Protein AF-A0A5N9E813-F1 (afdb_monomer_lite)

Sequence (85 aa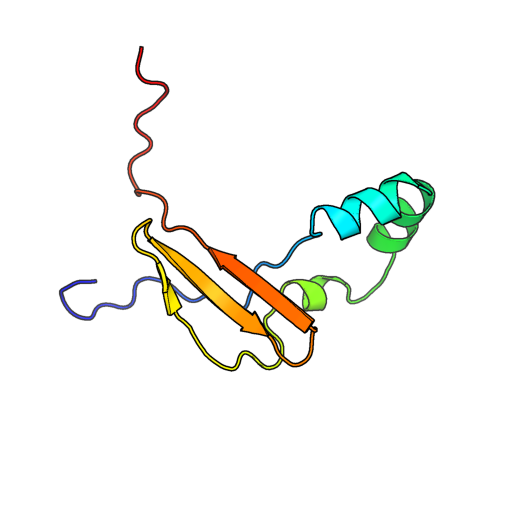):
DETGKFIDLKTGEAGLSKWGKDKLDANPEMYGERDRAQGLEREKDFWGPTGVTVDNEGNIFVPESARNRIQVYKSQSPTFAGPRL

pLDDT: mean 90.08, std 9.37, range [48.53, 96.88]

Radius of gyration: 16.69 Å; chains: 1; bounding box: 44×43×40 Å

Structure (mmCIF, N/CA/C/O backbone):
data_AF-A0A5N9E813-F1
#
_entry.id   AF-A0A5N9E813-F1
#
loop_
_atom_site.group_PDB
_atom_site.id
_atom_site.type_symbol
_atom_site.label_atom_id
_atom_site.label_alt_id
_atom_site.label_comp_id
_atom_site.label_asym_id
_atom_site.label_entity_id
_atom_site.label_seq_id
_atom_site.pdbx_PDB_ins_code
_atom_site.Cartn_x
_atom_site.Cartn_y
_atom_site.Cartn_z
_atom_site.occupancy
_atom_site.B_iso_or_equiv
_atom_site.auth_seq_id
_atom_site.auth_comp_id
_atom_site.auth_asym_id
_atom_site.auth_atom_id
_atom_site.pdbx_PDB_model_num
ATOM 1 N N . ASP A 1 1 ? -19.913 5.882 9.457 1.00 79.06 1 ASP A N 1
ATOM 2 C CA . ASP A 1 1 ? -19.701 6.917 10.481 1.00 79.06 1 ASP A CA 1
ATOM 3 C C . ASP A 1 1 ? -20.128 6.307 11.810 1.00 79.06 1 ASP A C 1
ATOM 5 O O . ASP A 1 1 ? -20.365 5.101 11.859 1.00 79.06 1 ASP A O 1
ATOM 9 N N . GLU A 1 2 ? -20.232 7.098 12.872 1.00 84.75 2 GLU A N 1
ATOM 10 C CA . GLU A 1 2 ? -20.668 6.621 14.194 1.00 84.75 2 GLU A CA 1
ATOM 11 C C . GLU A 1 2 ? -22.095 6.037 14.187 1.00 84.75 2 GLU A C 1
ATOM 13 O O . GLU A 1 2 ? -22.468 5.299 15.092 1.00 84.75 2 GLU A O 1
ATOM 18 N N . THR A 1 3 ? -22.877 6.306 13.135 1.00 94.06 3 THR A N 1
ATOM 19 C CA . THR A 1 3 ? -24.233 5.768 12.935 1.00 94.06 3 THR A CA 1
ATOM 20 C C . THR A 1 3 ? -24.256 4.477 12.108 1.00 94.06 3 THR A C 1
ATOM 22 O O . THR A 1 3 ? -25.322 3.939 11.822 1.00 94.06 3 THR A O 1
ATOM 25 N N . GLY A 1 4 ? -23.086 3.973 11.699 1.00 91.06 4 GLY A N 1
ATOM 26 C CA . GLY A 1 4 ? -22.962 2.793 10.841 1.00 91.06 4 GLY A CA 1
ATOM 27 C C . GLY A 1 4 ? -23.125 3.078 9.344 1.00 91.06 4 GLY A C 1
ATOM 28 O O . GLY A 1 4 ? -23.138 2.144 8.545 1.00 91.06 4 GLY A O 1
ATOM 29 N N . LYS A 1 5 ? -23.207 4.347 8.921 1.00 94.06 5 LYS A N 1
ATOM 30 C CA . LYS A 1 5 ? -23.250 4.705 7.495 1.00 94.06 5 LYS A CA 1
ATOM 31 C C . LYS A 1 5 ? -21.932 4.350 6.803 1.00 94.06 5 LYS A C 1
ATOM 33 O O . LYS A 1 5 ? -20.854 4.598 7.344 1.00 94.06 5 LYS A O 1
ATOM 38 N N . PHE A 1 6 ? -22.004 3.851 5.574 1.00 89.88 6 PHE A N 1
ATOM 39 C CA . PHE A 1 6 ? -20.826 3.685 4.725 1.00 89.88 6 PHE A CA 1
ATOM 40 C C . PHE A 1 6 ? -20.090 5.026 4.532 1.00 89.88 6 PHE A C 1
ATOM 42 O O . PHE A 1 6 ? -20.726 6.042 4.242 1.00 89.88 6 PHE A O 1
ATOM 49 N N . ILE A 1 7 ? -18.767 5.026 4.728 1.00 86.00 7 ILE A N 1
ATOM 50 C CA . ILE A 1 7 ? -17.921 6.225 4.593 1.00 86.00 7 ILE A CA 1
ATOM 51 C C . ILE A 1 7 ? -17.108 6.160 3.304 1.00 86.00 7 ILE A C 1
ATOM 53 O O . ILE A 1 7 ? -17.151 7.100 2.519 1.00 86.00 7 ILE A O 1
ATOM 57 N N . ASP A 1 8 ? -16.360 5.073 3.106 1.00 87.50 8 ASP A N 1
ATOM 58 C CA . ASP A 1 8 ? -15.400 4.956 2.012 1.00 87.50 8 ASP A CA 1
ATOM 59 C C . ASP A 1 8 ? -15.077 3.486 1.697 1.00 87.50 8 ASP A C 1
ATOM 61 O O . ASP A 1 8 ? -15.277 2.595 2.529 1.00 87.50 8 ASP A O 1
ATOM 65 N N . LEU A 1 9 ? -14.561 3.248 0.491 1.00 90.19 9 LEU A N 1
ATOM 66 C CA . LEU A 1 9 ? -14.053 1.967 0.010 1.00 90.19 9 LEU A CA 1
ATOM 67 C C . LEU A 1 9 ? -12.691 2.190 -0.647 1.00 90.19 9 LEU A C 1
ATOM 69 O O . LEU A 1 9 ? -12.556 2.982 -1.576 1.00 90.19 9 LEU A O 1
ATOM 73 N N . LYS A 1 10 ? -11.696 1.411 -0.220 1.00 90.31 10 LYS A N 1
ATOM 74 C CA . LYS A 1 10 ? -10.363 1.387 -0.827 1.00 90.31 10 LYS A CA 1
ATOM 75 C C . LYS A 1 10 ? -10.060 0.002 -1.377 1.00 90.31 10 LYS A C 1
ATOM 77 O O . LYS A 1 10 ? -10.175 -0.989 -0.660 1.00 90.31 10 LYS A O 1
ATOM 82 N N . THR A 1 11 ? -9.628 -0.051 -2.633 1.00 93.88 11 THR A N 1
ATOM 83 C CA . THR A 1 11 ? -9.138 -1.276 -3.283 1.00 93.88 11 THR A CA 1
ATOM 84 C C . THR A 1 11 ? -7.619 -1.344 -3.339 1.00 93.88 11 THR A C 1
ATOM 86 O O . THR A 1 11 ? -7.105 -2.346 -3.813 1.00 93.88 11 THR A O 1
ATOM 89 N N . GLY A 1 12 ? -6.914 -0.333 -2.821 1.00 94.06 12 GLY A N 1
ATOM 90 C CA . GLY A 1 12 ? -5.459 -0.185 -2.856 1.00 94.06 12 GLY A CA 1
ATOM 91 C C . GLY A 1 12 ? -5.051 1.096 -3.588 1.00 94.06 12 GLY A C 1
ATOM 92 O O . GLY A 1 12 ? -5.665 1.474 -4.581 1.00 94.06 12 GLY A O 1
ATOM 93 N N . GLU A 1 13 ? -4.025 1.784 -3.095 1.00 93.94 13 GLU A N 1
ATOM 94 C CA . GLU A 1 13 ? -3.515 3.038 -3.674 1.00 93.94 13 GLU A CA 1
ATOM 95 C C . GLU A 1 13 ? -1.984 3.044 -3.717 1.00 93.94 13 GLU A C 1
ATOM 97 O O . GLU A 1 13 ? -1.330 4.078 -3.564 1.00 93.94 13 GLU A O 1
ATOM 102 N N . ALA A 1 14 ? -1.380 1.869 -3.886 1.00 93.50 14 ALA A N 1
ATOM 103 C CA . ALA A 1 14 ? 0.058 1.754 -3.773 1.00 93.50 14 ALA A CA 1
ATOM 104 C C . ALA A 1 14 ? 0.807 2.566 -4.831 1.00 93.50 14 ALA A C 1
ATOM 106 O O . ALA A 1 14 ? 0.461 2.587 -6.012 1.00 93.50 14 ALA A O 1
ATOM 107 N N . GLY A 1 15 ? 1.902 3.176 -4.395 1.00 91.38 15 GLY A N 1
ATOM 108 C CA . GLY A 1 15 ? 2.882 3.808 -5.261 1.00 91.38 15 GLY A CA 1
ATOM 109 C C . GLY A 1 15 ? 4.271 3.221 -5.052 1.00 91.38 15 GLY A C 1
ATOM 110 O O . GLY A 1 15 ? 4.464 2.213 -4.368 1.00 91.38 15 GLY A O 1
ATOM 111 N N . LEU A 1 16 ? 5.262 3.900 -5.622 1.00 91.44 16 LEU A N 1
ATOM 112 C CA . LEU A 1 16 ? 6.662 3.562 -5.410 1.00 91.44 16 LEU A CA 1
ATOM 113 C C . LEU A 1 16 ? 7.075 3.881 -3.971 1.00 91.44 16 LEU A C 1
ATOM 115 O O . LEU A 1 16 ? 6.923 5.013 -3.502 1.00 91.44 16 LEU A O 1
ATOM 119 N N . SER A 1 17 ? 7.656 2.887 -3.300 1.00 90.12 17 SER A N 1
ATOM 120 C CA . SER A 1 17 ? 8.359 3.100 -2.036 1.00 90.12 17 SER A CA 1
ATOM 121 C C . SER A 1 17 ? 9.587 3.989 -2.249 1.00 90.12 17 SER A C 1
ATOM 123 O O . SER A 1 17 ? 10.038 4.180 -3.381 1.00 90.12 17 SER A O 1
ATOM 125 N N . LYS A 1 18 ? 10.170 4.491 -1.155 1.00 92.50 18 LYS A N 1
ATOM 126 C CA . LYS A 1 18 ? 11.450 5.215 -1.196 1.00 92.50 18 LYS A CA 1
ATOM 127 C C . LYS A 1 18 ? 12.503 4.440 -2.002 1.00 92.50 18 LYS A C 1
ATOM 129 O O . LYS A 1 18 ? 13.028 4.964 -2.971 1.00 92.50 18 LYS A O 1
ATOM 134 N N . TRP A 1 19 ? 12.707 3.164 -1.680 1.00 91.50 19 TRP A N 1
ATOM 135 C CA . TRP A 1 19 ? 13.680 2.315 -2.375 1.00 91.50 19 TRP A CA 1
ATOM 136 C C . TRP A 1 19 ? 13.292 2.004 -3.824 1.00 91.50 19 TRP A C 1
ATOM 138 O O . TRP A 1 19 ? 14.160 1.828 -4.674 1.00 91.50 19 TRP A O 1
ATOM 148 N N . GLY A 1 20 ? 11.990 1.937 -4.122 1.00 91.81 20 GLY A N 1
ATOM 149 C CA . GLY A 1 20 ? 11.502 1.814 -5.493 1.00 91.81 20 GLY A CA 1
ATOM 150 C C . GLY A 1 20 ? 11.883 3.025 -6.344 1.00 91.81 20 GLY A C 1
ATOM 151 O O . GLY A 1 20 ? 12.293 2.847 -7.486 1.00 91.81 20 GLY A O 1
ATOM 152 N N . LYS A 1 21 ? 11.802 4.234 -5.773 1.00 94.81 21 LYS A N 1
ATOM 153 C CA . LYS A 1 21 ? 12.274 5.467 -6.417 1.00 94.81 21 LYS A CA 1
ATOM 154 C C . LYS A 1 21 ? 13.792 5.475 -6.550 1.00 94.81 21 LYS A C 1
ATOM 156 O O . LYS A 1 21 ? 14.265 5.608 -7.667 1.00 94.81 21 LYS A O 1
ATOM 161 N N . ASP A 1 22 ? 14.528 5.177 -5.476 1.00 95.94 22 ASP A N 1
ATOM 162 C CA . ASP A 1 22 ? 15.999 5.114 -5.504 1.00 95.94 22 ASP A CA 1
ATOM 163 C C . ASP A 1 22 ? 16.509 4.180 -6.626 1.00 95.94 22 ASP A C 1
ATOM 165 O O . ASP A 1 22 ? 17.472 4.489 -7.327 1.00 95.94 22 ASP A O 1
ATOM 169 N N . LYS A 1 23 ? 15.829 3.043 -6.847 1.00 93.81 23 LYS A N 1
ATOM 170 C CA . LYS A 1 23 ? 16.132 2.117 -7.949 1.00 93.81 23 LYS A CA 1
ATOM 171 C C . LYS A 1 23 ? 15.913 2.750 -9.326 1.00 93.81 23 LYS A C 1
ATOM 173 O O . LYS A 1 23 ? 16.724 2.533 -10.221 1.00 93.81 23 LYS A O 1
ATOM 178 N N . LEU A 1 24 ? 14.798 3.449 -9.521 1.00 95.25 24 LEU A N 1
ATOM 179 C CA . LEU A 1 24 ? 14.485 4.086 -10.802 1.00 95.25 24 LEU A CA 1
ATOM 180 C C . LEU A 1 24 ? 15.377 5.305 -11.053 1.00 95.25 24 LEU A C 1
ATOM 182 O O . LEU A 1 24 ? 15.768 5.547 -12.186 1.00 95.25 24 LEU A O 1
ATOM 186 N N . ASP A 1 25 ? 15.774 6.018 -10.005 1.00 95.88 25 ASP A N 1
ATOM 187 C CA . ASP A 1 25 ? 16.681 7.162 -10.101 1.00 95.88 25 ASP A CA 1
ATOM 188 C C . ASP A 1 25 ? 18.092 6.741 -10.548 1.00 95.88 25 ASP A C 1
ATOM 190 O O . ASP A 1 25 ? 18.780 7.506 -11.223 1.00 95.88 25 ASP A O 1
ATOM 194 N N . ALA A 1 26 ? 18.510 5.503 -10.251 1.00 96.88 26 ALA A N 1
ATOM 195 C CA . ALA A 1 26 ? 19.773 4.941 -10.736 1.00 96.88 26 ALA A CA 1
ATOM 196 C C . ALA A 1 26 ? 19.794 4.693 -12.260 1.00 96.88 26 ALA A C 1
ATOM 198 O O . ALA A 1 26 ? 20.871 4.619 -12.850 1.00 96.88 26 ALA A O 1
ATOM 199 N N . ASN A 1 27 ? 18.626 4.570 -12.901 1.00 96.69 27 ASN A N 1
ATOM 200 C CA . ASN A 1 27 ? 18.487 4.552 -14.356 1.00 96.69 27 ASN A CA 1
ATOM 201 C C . ASN A 1 27 ? 17.179 5.251 -14.779 1.00 96.69 27 ASN A C 1
ATOM 203 O O . ASN A 1 27 ? 16.147 4.584 -14.921 1.00 96.69 27 ASN A O 1
ATOM 207 N N . PRO A 1 28 ? 17.217 6.573 -15.033 1.00 93.19 28 PRO A N 1
ATOM 208 C CA . PRO A 1 28 ? 16.018 7.360 -15.311 1.00 93.19 28 PRO A CA 1
ATOM 209 C C . PRO A 1 28 ? 15.195 6.902 -16.525 1.00 93.19 28 PRO A C 1
ATOM 211 O O . PRO A 1 28 ? 13.994 7.162 -16.570 1.00 93.19 28 PRO A O 1
ATOM 214 N N . GLU A 1 29 ? 15.787 6.184 -17.488 1.00 96.69 29 GLU A N 1
ATOM 215 C CA . GLU A 1 29 ? 15.049 5.602 -18.622 1.00 96.69 29 GLU A CA 1
ATOM 216 C C . GLU A 1 29 ? 13.936 4.649 -18.150 1.00 96.69 29 GLU A C 1
ATOM 218 O O . GLU A 1 29 ? 12.868 4.570 -18.760 1.00 96.69 29 GLU A O 1
ATOM 223 N N . MET A 1 30 ? 14.132 3.988 -17.003 1.00 95.56 30 MET A N 1
ATOM 224 C CA . MET A 1 30 ? 13.148 3.074 -16.427 1.00 95.56 30 MET A CA 1
ATOM 225 C C . MET A 1 30 ? 11.814 3.752 -16.095 1.00 95.56 30 MET A C 1
ATOM 227 O O . MET A 1 30 ? 10.791 3.067 -16.069 1.00 95.56 30 MET A O 1
ATOM 231 N N . TYR A 1 31 ? 11.791 5.066 -15.850 1.00 95.19 31 TYR A N 1
ATOM 232 C CA . TYR A 1 31 ? 10.531 5.795 -15.697 1.00 95.19 31 TYR A CA 1
ATOM 233 C C . TYR A 1 31 ? 9.724 5.770 -17.001 1.00 95.19 31 TYR A C 1
ATOM 235 O O . TYR A 1 31 ? 8.550 5.414 -16.980 1.00 95.19 31 TYR A O 1
ATOM 243 N N . GLY A 1 32 ? 10.371 6.022 -18.144 1.00 95.88 32 GLY A N 1
ATOM 244 C CA . GLY A 1 32 ? 9.726 5.958 -19.458 1.00 95.88 32 GLY A CA 1
ATOM 245 C C . GLY A 1 32 ? 9.277 4.544 -19.844 1.00 95.88 32 GLY A C 1
ATOM 246 O O . GLY A 1 32 ? 8.233 4.375 -20.473 1.00 95.88 32 GLY A O 1
ATOM 247 N N . GLU A 1 33 ? 10.020 3.510 -19.442 1.00 95.31 33 GLU A N 1
ATOM 248 C CA . GLU A 1 33 ? 9.577 2.115 -19.598 1.00 95.31 33 GLU A CA 1
ATOM 249 C C . GLU A 1 33 ? 8.332 1.812 -18.763 1.00 95.31 33 GLU A C 1
ATOM 251 O O . GLU A 1 33 ? 7.401 1.165 -19.242 1.00 95.31 33 GLU A O 1
ATOM 256 N N . ARG A 1 34 ? 8.282 2.305 -17.521 1.00 94.56 34 ARG A N 1
ATOM 257 C CA . ARG A 1 34 ? 7.111 2.140 -16.653 1.00 94.56 34 ARG A CA 1
ATOM 258 C C . ARG A 1 34 ? 5.892 2.876 -17.194 1.00 94.56 34 ARG A C 1
ATOM 260 O O . ARG A 1 34 ? 4.812 2.299 -17.174 1.00 94.56 34 ARG A O 1
ATOM 267 N N . ASP A 1 35 ? 6.064 4.081 -17.726 1.00 94.00 35 ASP A N 1
ATOM 268 C CA . ASP A 1 35 ? 4.966 4.850 -18.321 1.00 94.00 35 ASP A CA 1
ATOM 269 C C . ASP A 1 35 ? 4.382 4.163 -19.566 1.00 94.00 35 ASP A C 1
ATOM 271 O O . ASP A 1 35 ? 3.184 4.258 -19.831 1.00 94.00 35 ASP A O 1
ATOM 275 N N . ARG A 1 36 ? 5.214 3.435 -20.324 1.00 95.44 36 ARG A N 1
ATOM 276 C CA . ARG A 1 36 ? 4.791 2.660 -21.503 1.00 95.44 36 ARG A CA 1
ATOM 277 C C . ARG A 1 36 ? 4.257 1.265 -21.168 1.00 95.44 36 ARG A C 1
ATOM 279 O O . ARG A 1 36 ? 3.580 0.660 -22.002 1.00 95.44 36 ARG A O 1
ATOM 286 N N . ALA A 1 37 ? 4.569 0.734 -19.988 1.00 95.19 37 ALA A N 1
ATOM 287 C CA . ALA A 1 37 ? 4.195 -0.616 -19.595 1.00 95.19 37 ALA A CA 1
ATOM 288 C C . ALA A 1 37 ? 2.674 -0.761 -19.454 1.00 95.19 37 ALA A C 1
ATOM 290 O O . ALA A 1 37 ? 2.011 -0.036 -18.714 1.00 95.19 37 ALA A O 1
ATOM 291 N N . GLN A 1 38 ? 2.116 -1.759 -20.135 1.00 95.94 38 GLN A N 1
ATOM 292 C CA . GLN A 1 38 ? 0.693 -2.062 -20.046 1.00 95.94 38 GLN A CA 1
ATOM 293 C C . GLN A 1 38 ? 0.365 -2.810 -18.753 1.00 95.94 38 GLN A C 1
ATOM 295 O O . GLN A 1 38 ? 1.086 -3.718 -18.325 1.00 95.94 38 GLN A O 1
ATOM 300 N N . GLY A 1 39 ? -0.776 -2.476 -18.160 1.00 92.56 39 GLY A N 1
ATOM 301 C CA . GLY A 1 39 ? -1.276 -3.188 -16.998 1.00 92.56 39 GLY A CA 1
ATOM 302 C C . GLY A 1 39 ? -0.570 -2.803 -15.699 1.00 92.56 39 GLY A C 1
ATOM 303 O O . GLY A 1 39 ? -0.521 -3.620 -14.785 1.00 92.56 39 GLY A O 1
ATOM 304 N N . LEU A 1 40 ? 0.097 -1.650 -15.618 1.00 91.81 40 LEU A N 1
ATOM 305 C CA . LEU A 1 40 ? 0.818 -1.247 -14.407 1.00 91.81 40 LEU A CA 1
ATOM 306 C C . LEU A 1 40 ? -0.134 -0.729 -13.316 1.00 91.81 40 LEU A C 1
ATOM 308 O O . LEU A 1 40 ? 0.201 -0.747 -12.137 1.00 91.81 40 LEU A O 1
ATOM 312 N N . GLU A 1 41 ? -1.352 -0.329 -13.678 1.00 90.62 41 GLU A N 1
ATOM 313 C CA . GLU A 1 41 ? -2.388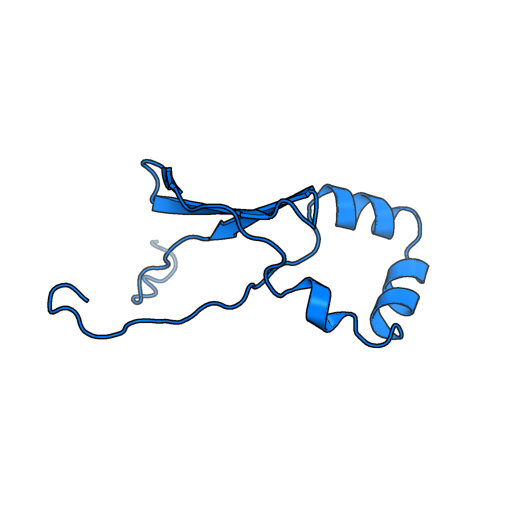 0.142 -12.757 1.00 90.62 41 GLU A CA 1
ATOM 314 C C . GLU A 1 41 ? -2.753 -0.886 -11.677 1.00 90.62 41 GLU A C 1
ATOM 316 O O . GLU A 1 41 ? -2.947 -0.500 -10.525 1.00 90.62 41 GLU A O 1
ATOM 321 N N . ARG A 1 42 ? -2.705 -2.189 -11.995 1.00 92.12 42 ARG A N 1
ATOM 322 C CA . ARG A 1 42 ? -2.932 -3.282 -11.028 1.00 92.12 42 ARG A CA 1
ATOM 323 C C . ARG A 1 42 ? -1.926 -3.313 -9.876 1.00 92.12 42 ARG A C 1
ATOM 325 O O . ARG A 1 42 ? -2.133 -4.038 -8.904 1.00 92.12 42 ARG A O 1
ATOM 332 N N . GLU A 1 43 ? -0.797 -2.610 -10.001 1.00 91.88 43 GLU A N 1
ATOM 333 C CA . GLU A 1 43 ? 0.188 -2.449 -8.926 1.00 91.88 43 GLU A CA 1
ATOM 334 C C . GLU A 1 43 ? -0.394 -1.665 -7.743 1.00 91.88 43 GLU A C 1
ATOM 336 O O . GLU A 1 43 ? -0.004 -1.926 -6.599 1.00 91.88 43 GLU A O 1
ATOM 341 N N . LYS A 1 44 ? -1.328 -0.743 -8.018 1.00 93.50 44 LYS A N 1
ATOM 342 C CA . LYS A 1 44 ? -1.972 0.115 -7.016 1.00 93.50 44 LYS A CA 1
ATOM 343 C C . LYS A 1 44 ? -2.901 -0.683 -6.111 1.00 93.50 44 LYS A C 1
ATOM 345 O O . LYS A 1 44 ? -2.862 -0.504 -4.894 1.00 93.50 44 LYS A O 1
ATOM 350 N N . ASP A 1 45 ? -3.671 -1.588 -6.707 1.00 95.12 45 ASP A N 1
ATOM 351 C CA . ASP A 1 45 ? -4.648 -2.403 -5.997 1.00 95.12 45 ASP A CA 1
ATOM 352 C C . ASP A 1 45 ? -3.993 -3.291 -4.929 1.00 95.12 45 ASP A C 1
ATOM 354 O O . ASP A 1 45 ? -2.799 -3.604 -4.970 1.00 95.12 45 ASP A O 1
ATOM 358 N N . PHE A 1 46 ? -4.788 -3.727 -3.961 1.00 95.00 46 PHE A N 1
ATOM 359 C CA . PHE A 1 46 ? -4.402 -4.736 -2.997 1.00 95.00 46 PHE A CA 1
ATOM 360 C C . PHE A 1 46 ? -4.236 -6.088 -3.684 1.00 95.00 46 PHE A C 1
ATOM 362 O O . PHE A 1 46 ? -5.020 -6.466 -4.554 1.00 95.00 46 PHE A O 1
ATOM 369 N N . TRP A 1 47 ? -3.250 -6.867 -3.245 1.00 94.88 47 TRP A N 1
ATOM 370 C CA . TRP A 1 47 ? -3.146 -8.272 -3.632 1.00 94.88 47 TRP A CA 1
ATOM 371 C C . TRP A 1 47 ? -2.771 -9.147 -2.443 1.00 94.88 47 TRP A C 1
ATOM 373 O O . TRP A 1 47 ? -1.682 -9.049 -1.880 1.00 94.88 47 TRP A O 1
ATOM 383 N N . GLY A 1 48 ? -3.722 -9.997 -2.050 1.00 95.12 48 GLY A N 1
ATOM 384 C CA . GLY A 1 48 ? -3.609 -10.854 -0.873 1.00 95.12 48 GLY A CA 1
ATOM 385 C C . GLY A 1 48 ? -3.399 -10.087 0.440 1.00 95.12 48 GLY A C 1
ATOM 386 O O . GLY A 1 48 ? -2.443 -10.422 1.154 1.00 95.12 48 GLY A O 1
ATOM 387 N N . PRO A 1 49 ? -4.219 -9.060 0.763 1.00 95.62 49 PRO A N 1
ATOM 388 C CA . PRO A 1 49 ? -4.156 -8.429 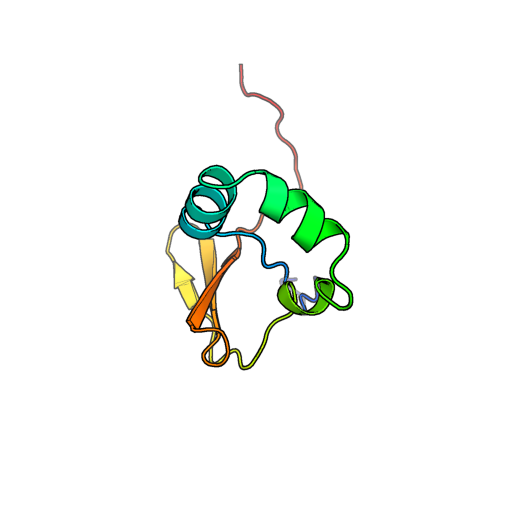2.073 1.00 95.62 49 PRO A CA 1
ATOM 389 C C . PRO A 1 49 ? -4.570 -9.440 3.149 1.00 95.62 49 PRO A C 1
ATOM 391 O O . PRO A 1 49 ? -5.547 -10.168 2.976 1.00 95.62 49 PRO A O 1
ATOM 394 N N . THR A 1 50 ? -3.822 -9.507 4.247 1.00 96.81 50 THR A N 1
ATOM 395 C CA . THR A 1 50 ? -4.038 -10.527 5.294 1.00 96.81 50 THR A CA 1
ATOM 396 C C . THR A 1 50 ? -4.583 -9.966 6.600 1.00 96.81 50 THR A C 1
ATOM 398 O O . THR A 1 50 ? -4.991 -10.732 7.470 1.00 96.81 50 THR A O 1
ATOM 401 N N . GLY A 1 51 ? -4.616 -8.644 6.755 1.00 95.62 51 GLY A N 1
ATOM 402 C CA . GLY A 1 51 ? -5.129 -8.005 7.957 1.00 95.62 51 GLY A CA 1
ATOM 403 C C . GLY A 1 51 ? -5.128 -6.487 7.866 1.00 95.62 51 GLY A C 1
ATOM 404 O O . GLY A 1 51 ? -4.808 -5.909 6.828 1.00 95.62 51 GLY A O 1
ATOM 405 N N . VAL A 1 52 ? -5.487 -5.856 8.979 1.00 96.00 52 VAL A N 1
ATOM 406 C CA . VAL A 1 52 ? -5.445 -4.406 9.169 1.00 96.00 52 VAL A CA 1
ATOM 407 C C . VAL A 1 52 ? -5.139 -4.104 10.634 1.00 96.00 52 VAL A C 1
ATOM 409 O O . VAL A 1 52 ? -5.640 -4.789 11.524 1.00 96.00 52 VAL A O 1
ATOM 412 N N . THR A 1 53 ? -4.307 -3.099 10.893 1.00 96.75 53 THR A N 1
ATOM 413 C CA . THR A 1 53 ? -4.079 -2.565 12.243 1.00 96.75 53 THR A CA 1
ATOM 414 C C . THR A 1 53 ? -3.918 -1.051 12.197 1.00 96.75 53 THR A C 1
ATOM 416 O O . THR A 1 53 ? -3.646 -0.489 11.135 1.00 96.75 53 THR A O 1
ATOM 419 N N . VAL A 1 54 ? -4.103 -0.394 13.337 1.00 96.31 54 VAL A N 1
ATOM 420 C CA . VAL A 1 54 ? -3.995 1.060 13.477 1.00 96.31 54 VAL A CA 1
ATOM 421 C C . VAL A 1 54 ? -3.081 1.367 14.655 1.00 96.31 54 VAL A C 1
ATOM 423 O O . VAL A 1 54 ? -3.225 0.759 15.715 1.00 96.31 54 VAL A O 1
ATOM 426 N N . ASP A 1 55 ? -2.126 2.275 14.466 1.00 96.06 55 ASP A N 1
ATOM 427 C CA . ASP A 1 55 ? -1.272 2.745 15.559 1.00 96.06 55 ASP A CA 1
ATOM 428 C C . ASP A 1 55 ? -1.900 3.920 16.330 1.00 96.06 55 ASP A C 1
ATOM 430 O O . ASP A 1 55 ? -2.958 4.448 15.982 1.00 96.06 55 ASP A O 1
ATOM 434 N N . ASN A 1 56 ? -1.225 4.356 17.393 1.00 95.31 56 ASN A N 1
ATOM 435 C CA . ASN A 1 56 ? -1.694 5.457 18.238 1.00 95.31 56 ASN A CA 1
ATOM 436 C C . ASN A 1 56 ? -1.702 6.823 17.523 1.00 95.31 56 ASN A C 1
ATOM 438 O O . ASN A 1 56 ? -2.303 7.768 18.029 1.00 95.31 56 ASN A O 1
ATOM 442 N N . GLU A 1 57 ? -1.045 6.948 16.367 1.00 93.44 57 GLU A N 1
ATOM 443 C CA . GLU A 1 57 ? -1.042 8.160 15.539 1.00 93.44 57 GLU A CA 1
ATOM 444 C C . GLU A 1 57 ? -2.140 8.139 14.461 1.00 93.44 57 GLU A C 1
ATOM 446 O O . GLU A 1 57 ? -2.238 9.071 13.652 1.00 93.44 57 GLU A O 1
ATOM 451 N N . GLY A 1 58 ? -2.955 7.079 14.431 1.00 92.00 58 GLY A N 1
ATOM 452 C CA . GLY A 1 58 ? -4.019 6.885 13.453 1.00 92.00 58 GLY A CA 1
ATOM 453 C C . GLY A 1 58 ? -3.518 6.456 12.072 1.00 92.00 58 GLY A C 1
ATOM 454 O O . GLY A 1 58 ? -4.251 6.608 11.091 1.00 92.00 58 GLY A O 1
ATOM 455 N N . ASN A 1 59 ? -2.288 5.946 11.963 1.00 94.62 59 ASN A N 1
ATOM 456 C CA . ASN A 1 59 ? -1.808 5.343 10.725 1.00 94.62 59 ASN A CA 1
ATOM 457 C C . ASN A 1 59 ? -2.416 3.936 10.595 1.00 94.62 59 ASN A C 1
ATOM 459 O O . ASN A 1 59 ? -2.350 3.128 11.521 1.00 94.62 59 ASN A O 1
ATOM 463 N N . ILE A 1 60 ? -3.016 3.644 9.443 1.00 94.94 60 ILE A N 1
ATOM 464 C CA . ILE A 1 60 ? -3.684 2.380 9.122 1.00 94.94 60 ILE A CA 1
ATOM 465 C C . ILE A 1 60 ? -2.727 1.540 8.278 1.00 94.94 60 ILE A C 1
ATOM 467 O O . ILE A 1 60 ? -2.337 1.956 7.187 1.00 94.94 60 ILE A O 1
ATOM 471 N N . PHE A 1 61 ? -2.376 0.350 8.750 1.00 96.25 61 PHE A N 1
ATOM 472 C CA . PHE A 1 61 ? -1.444 -0.557 8.086 1.00 96.25 61 PHE A CA 1
ATOM 473 C C . PHE A 1 61 ? -2.193 -1.740 7.489 1.00 96.25 61 PHE A C 1
ATOM 475 O O . PHE A 1 61 ? -2.910 -2.446 8.199 1.00 96.25 61 PHE A O 1
ATOM 482 N N . VAL A 1 62 ? -1.975 -1.990 6.199 1.00 96.88 62 VAL A N 1
ATOM 483 C CA . VAL A 1 62 ? -2.534 -3.136 5.475 1.00 96.88 62 VAL A CA 1
ATOM 484 C C . VAL A 1 62 ? -1.384 -3.966 4.889 1.00 96.88 62 VAL A C 1
ATOM 486 O O . VAL A 1 62 ? -0.795 -3.558 3.882 1.00 96.88 62 VAL A O 1
ATOM 489 N N . PRO A 1 63 ? -1.003 -5.097 5.515 1.00 96.06 63 PRO A N 1
ATOM 490 C CA . PRO A 1 63 ? -0.002 -6.009 4.968 1.00 96.06 63 PRO A CA 1
ATOM 491 C C . PRO A 1 63 ? -0.546 -6.805 3.776 1.00 96.06 63 PRO A C 1
ATOM 493 O O . PRO A 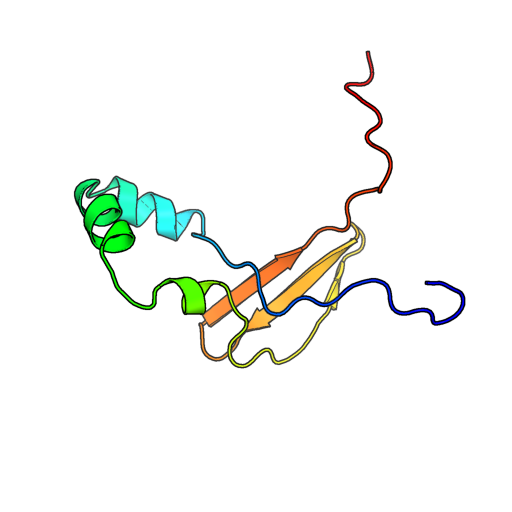1 63 ? -1.606 -7.424 3.855 1.00 96.06 63 PRO A O 1
ATOM 496 N N . GLU A 1 64 ? 0.227 -6.835 2.691 1.00 94.25 64 GLU A N 1
ATOM 497 C CA . GLU A 1 64 ? -0.047 -7.568 1.455 1.00 94.25 64 GLU A CA 1
ATOM 498 C C . GLU A 1 64 ? 0.985 -8.672 1.246 1.00 94.25 64 GLU A C 1
ATOM 500 O O . GLU A 1 64 ? 2.116 -8.440 0.800 1.00 94.25 64 GLU A O 1
ATOM 505 N N . SER A 1 65 ? 0.572 -9.901 1.542 1.00 89.75 65 SER A N 1
ATOM 506 C CA . SER A 1 65 ? 1.456 -11.067 1.483 1.00 89.75 65 SER A CA 1
ATOM 507 C C . SER A 1 65 ? 1.912 -11.392 0.058 1.00 89.75 65 SER A C 1
ATOM 509 O O . SER A 1 65 ? 3.083 -11.689 -0.157 1.00 89.75 65 SER A O 1
ATOM 511 N N . ALA A 1 66 ? 1.031 -11.255 -0.938 1.00 91.81 66 ALA A N 1
ATOM 512 C CA . ALA A 1 66 ? 1.358 -11.591 -2.325 1.00 91.81 66 ALA A CA 1
ATOM 513 C C . ALA A 1 66 ? 2.318 -10.587 -2.995 1.00 91.81 66 ALA A C 1
ATOM 515 O O . ALA A 1 66 ? 2.895 -10.891 -4.037 1.00 91.81 66 ALA A O 1
ATOM 516 N N . ARG A 1 67 ? 2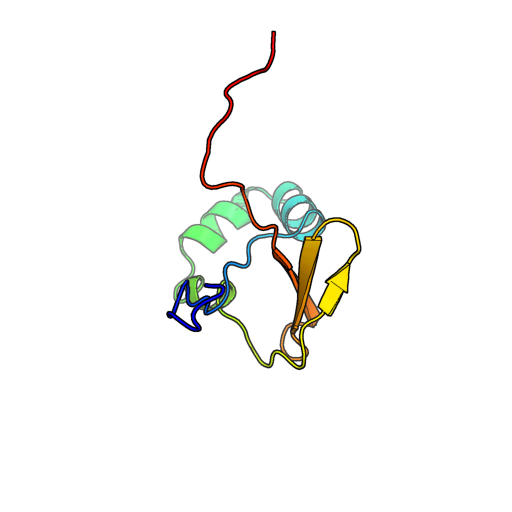.508 -9.393 -2.408 1.00 88.50 67 ARG A N 1
ATOM 517 C CA . ARG A 1 67 ? 3.395 -8.337 -2.935 1.00 88.50 67 ARG A CA 1
ATOM 518 C C . ARG A 1 67 ? 4.605 -8.032 -2.065 1.00 88.50 67 ARG A C 1
ATOM 520 O O . ARG A 1 67 ? 5.378 -7.153 -2.435 1.00 88.50 67 ARG A O 1
ATOM 527 N N . ASN A 1 68 ? 4.780 -8.726 -0.937 1.00 90.50 68 ASN A N 1
ATOM 528 C CA . ASN A 1 68 ? 5.817 -8.411 0.052 1.00 90.50 68 ASN A CA 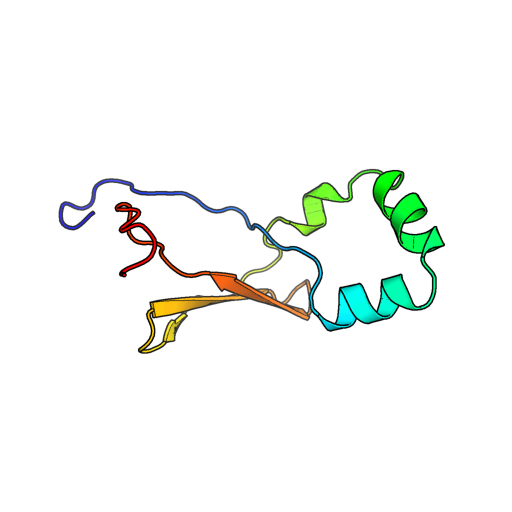1
ATOM 529 C C . ASN A 1 68 ? 5.820 -6.913 0.421 1.00 90.50 68 ASN A C 1
ATOM 531 O O . ASN A 1 68 ? 6.871 -6.276 0.507 1.00 90.50 68 ASN A O 1
ATOM 535 N N . ARG A 1 69 ? 4.624 -6.332 0.571 1.00 93.31 69 ARG A N 1
ATOM 536 C CA . ARG A 1 69 ? 4.408 -4.890 0.748 1.00 93.31 69 ARG A CA 1
ATOM 537 C C . ARG A 1 69 ? 3.488 -4.637 1.935 1.00 93.31 69 ARG A C 1
ATOM 539 O O . ARG A 1 69 ? 2.664 -5.473 2.288 1.00 93.31 69 ARG A O 1
ATOM 546 N N . ILE A 1 70 ? 3.606 -3.449 2.518 1.00 94.31 70 ILE A N 1
ATOM 547 C CA . ILE A 1 70 ? 2.606 -2.884 3.425 1.00 94.31 70 ILE A CA 1
ATOM 548 C C . ILE A 1 70 ? 2.156 -1.554 2.822 1.00 94.31 70 ILE A C 1
ATOM 550 O O . ILE A 1 70 ? 3.001 -0.725 2.479 1.00 94.31 70 ILE A O 1
ATOM 554 N N . GLN A 1 71 ? 0.847 -1.350 2.680 1.00 95.12 71 GLN A N 1
ATOM 555 C CA . GLN A 1 71 ? 0.288 -0.032 2.377 1.00 95.12 71 GLN A CA 1
ATOM 556 C C . GLN A 1 71 ? -0.105 0.655 3.680 1.00 95.12 71 GLN A C 1
ATOM 558 O O . GLN A 1 71 ? -0.743 0.044 4.539 1.00 95.12 71 GLN A O 1
ATOM 563 N N . VAL A 1 72 ? 0.303 1.915 3.824 1.00 94.56 72 VAL A N 1
ATOM 564 C CA . VAL A 1 72 ? 0.060 2.719 5.023 1.00 94.56 72 VAL A CA 1
ATOM 565 C C . VAL A 1 72 ? -0.787 3.920 4.639 1.00 94.56 72 VAL A C 1
ATOM 567 O O . VAL A 1 72 ? -0.403 4.697 3.766 1.00 94.56 72 VAL A O 1
ATOM 570 N N . TYR A 1 73 ? -1.929 4.063 5.299 1.00 93.00 73 TYR A N 1
ATOM 571 C CA . TYR A 1 73 ? -2.875 5.149 5.080 1.00 93.00 73 TYR A CA 1
ATOM 572 C C . TYR A 1 73 ? -2.957 6.025 6.318 1.00 93.00 73 TYR A C 1
ATOM 574 O O . TYR A 1 73 ? -2.750 5.564 7.438 1.00 93.00 73 TYR A O 1
ATOM 582 N N . LYS A 1 74 ? -3.315 7.290 6.125 1.00 89.56 74 LYS A N 1
ATOM 583 C CA . LYS A 1 74 ? -3.623 8.202 7.221 1.00 89.56 74 LYS A CA 1
ATOM 584 C C . LYS A 1 74 ? -4.940 8.885 6.927 1.00 89.56 74 LYS A C 1
ATOM 586 O O . LYS A 1 74 ? -5.112 9.442 5.843 1.00 89.56 74 LYS A O 1
ATOM 591 N N . SER A 1 75 ? -5.860 8.847 7.886 1.00 80.50 75 SER A N 1
ATOM 592 C CA . SER A 1 75 ? -7.091 9.619 7.760 1.00 80.50 75 SER A CA 1
ATOM 593 C C . SER A 1 75 ? -6.739 11.101 7.827 1.00 80.50 75 SER A C 1
ATOM 595 O O . SER A 1 75 ? -6.176 11.573 8.814 1.00 80.50 75 SER A O 1
ATOM 597 N N . GLN A 1 76 ? -7.050 11.838 6.769 1.00 75.94 76 GLN A N 1
ATOM 598 C CA . GLN A 1 76 ? -6.958 13.293 6.778 1.00 75.94 76 GLN A CA 1
ATOM 599 C C . GLN A 1 76 ? -8.240 13.851 7.395 1.00 75.94 76 GLN A C 1
ATOM 601 O O . GLN A 1 76 ? -9.327 13.315 7.168 1.00 75.94 76 GLN A O 1
ATOM 606 N N . SER A 1 77 ? -8.123 14.926 8.176 1.00 72.12 77 SER A N 1
ATOM 607 C CA . SER A 1 77 ? -9.313 15.673 8.579 1.00 72.12 77 SER A CA 1
ATOM 608 C C . SER A 1 77 ? -9.997 16.217 7.319 1.00 72.12 77 SER A C 1
ATOM 610 O O . SER A 1 77 ? -9.303 16.768 6.461 1.00 72.12 77 SER A O 1
ATOM 612 N N . PRO A 1 78 ? -11.334 16.128 7.195 1.00 69.00 78 PRO A N 1
ATOM 613 C CA . PRO A 1 78 ? -12.056 16.739 6.079 1.00 69.00 78 PRO A CA 1
ATOM 614 C C . PRO A 1 78 ? -11.939 18.273 6.073 1.00 69.00 78 PRO A C 1
ATOM 616 O O . PRO A 1 78 ? -12.258 18.918 5.077 1.00 69.00 78 PRO A O 1
ATOM 619 N N . THR A 1 79 ? -11.469 18.876 7.169 1.00 71.31 79 THR A N 1
ATOM 620 C CA . THR A 1 79 ? -11.158 20.303 7.255 1.00 71.31 79 THR A CA 1
ATOM 621 C C . THR A 1 79 ? -9.692 20.575 6.925 1.00 71.31 79 THR A C 1
ATOM 623 O O . THR A 1 79 ? -8.784 20.245 7.689 1.00 71.31 79 THR A O 1
ATOM 626 N N . PHE A 1 80 ? -9.456 21.256 5.804 1.00 69.56 80 PHE A N 1
ATOM 627 C CA . PHE A 1 80 ? -8.177 21.906 5.538 1.00 69.56 80 PHE A CA 1
ATOM 628 C C . PHE A 1 80 ? -8.068 23.158 6.419 1.00 69.56 80 PHE A C 1
ATOM 630 O O . PHE A 1 80 ? -8.764 24.144 6.192 1.00 69.56 80 PHE A O 1
ATOM 637 N N . ALA A 1 81 ? -7.213 23.122 7.444 1.00 67.44 81 ALA A N 1
ATOM 638 C CA . ALA A 1 81 ? -7.045 24.238 8.383 1.00 67.44 81 ALA A CA 1
ATOM 639 C C . ALA A 1 81 ? -6.146 25.379 7.856 1.00 67.44 81 ALA A C 1
ATOM 641 O O . ALA A 1 81 ? -5.926 26.352 8.574 1.00 67.44 81 ALA A O 1
ATOM 642 N N . GLY A 1 82 ? -5.622 25.274 6.627 1.00 66.69 82 GLY A N 1
ATOM 643 C CA . GLY A 1 82 ? -4.593 26.183 6.114 1.00 66.69 82 GLY A CA 1
ATOM 644 C C . GLY A 1 82 ? -3.261 26.062 6.871 1.00 66.69 82 GLY A C 1
ATOM 645 O O . GLY A 1 82 ? -3.172 25.350 7.876 1.00 66.69 82 GLY A O 1
ATOM 646 N N . PRO A 1 83 ? -2.190 26.728 6.409 1.00 67.38 83 PRO A N 1
ATOM 647 C CA . PRO A 1 83 ? -1.022 26.925 7.256 1.00 67.38 83 PRO A CA 1
ATOM 648 C C . PRO A 1 83 ? -1.451 27.754 8.476 1.00 67.38 83 PRO A C 1
ATOM 650 O O . PRO A 1 83 ? -1.972 28.859 8.327 1.00 67.38 83 PRO A O 1
ATOM 653 N N . ARG A 1 84 ? -1.264 27.213 9.687 1.00 61.28 84 ARG A N 1
ATOM 654 C CA . ARG A 1 84 ? -1.337 28.021 10.911 1.00 61.28 84 ARG A CA 1
ATOM 655 C C . ARG A 1 84 ? -0.171 29.012 10.871 1.00 61.28 84 ARG A C 1
ATOM 657 O O . ARG A 1 84 ? 0.975 28.569 10.814 1.00 61.28 84 ARG A O 1
ATOM 664 N N . LEU A 1 85 ? -0.492 30.307 10.830 1.00 48.53 85 LEU A N 1
ATOM 665 C CA . LEU A 1 85 ? 0.451 31.401 11.086 1.00 48.53 85 LEU A CA 1
ATOM 666 C C . LEU A 1 85 ? 0.950 31.347 12.533 1.00 48.53 85 LEU A C 1
ATOM 668 O O . LEU A 1 85 ? 0.138 30.969 13.411 1.00 48.53 85 LEU A O 1
#

Secondary structure (DSSP, 8-state):
-TTS------S------HHHHHHHHTSTHHHHHHHH-TT-GGGTS--SB---EE-TT-EEEEEEGGGTEEEEEEPPPSS------

Foldseek 3Di:
DVVPDDDDDDQFADDQDPVSVVVCVVPVVVVVVCVPDPPNVCVRGAAQFDDWDADPQRWIWTDHPVVNDIDIDHDDDPDDPDPDD